Protein AF-A0A401Q9E3-F1 (afdb_monomer_lite)

Organism: Scyliorhinus torazame (NCBI:txid75743)

Radius of gyration: 20.18 Å; chains: 1; bounding box: 31×27×61 Å

InterPro domains:
  IPR001128 Cytochrome P450 [PF00067] (7-77)
  IPR002401 Cytochrome P450, E-class, group I [PR00463] (12-29)
  IPR002401 Cytochrome P450, E-class, group I [PR00463] (32-58)
  IPR036396 Cytochrome P450 superfamily [G3DSA:1.10.630.10] (1-77)
  IPR036396 Cytochrome P450 superfamily [SSF48264] (5-77)
  IPR039983 Cholesterol 24-hydroxylase [PTHR24293] (2-77)

pLDDT: mean 90.14, std 12.82, range [40.5, 97.81]

Foldseek 3Di:
DDDPPDPPDPVVVVVVVVVCCVVCPVVVVVVVVVVVVVCVVPVVLVVVQVVQCCVLPNPPPDADPVSVVSSPSVVVD

Structure (mmCIF, N/CA/C/O backbone):
data_AF-A0A401Q9E3-F1
#
_entry.id   AF-A0A401Q9E3-F1
#
loop_
_atom_site.group_PDB
_atom_site.id
_atom_site.type_symbol
_atom_site.label_atom_id
_atom_site.label_alt_id
_atom_site.label_comp_id
_atom_site.label_asym_id
_atom_site.label_entity_id
_atom_site.label_seq_id
_atom_site.pdbx_PDB_ins_code
_atom_site.Cartn_x
_atom_site.Cartn_y
_atom_site.Cartn_z
_atom_site.occupancy
_atom_site.B_iso_or_equiv
_atom_site.auth_seq_id
_atom_site.auth_comp_id
_atom_site.auth_asym_id
_atom_site.auth_atom_id
_atom_site.pdbx_PDB_model_num
ATOM 1 N N . MET A 1 1 ? -0.247 -15.289 -46.474 1.00 40.50 1 MET A N 1
ATOM 2 C CA . MET A 1 1 ? -0.286 -14.096 -45.610 1.00 40.50 1 MET A CA 1
ATOM 3 C C . MET A 1 1 ? 0.674 -14.410 -44.481 1.00 40.50 1 MET A C 1
ATOM 5 O O . MET A 1 1 ? 0.309 -15.163 -43.596 1.00 40.50 1 MET A O 1
ATOM 9 N N . ALA A 1 2 ? 1.950 -14.061 -44.659 1.00 43.12 2 ALA A N 1
ATOM 10 C CA . ALA A 1 2 ? 2.979 -14.350 -43.667 1.00 43.12 2 ALA A CA 1
ATOM 11 C C . ALA A 1 2 ? 2.843 -13.310 -42.556 1.00 43.12 2 ALA A C 1
ATOM 13 O O . ALA A 1 2 ? 2.824 -12.112 -42.844 1.00 43.12 2 ALA A O 1
ATOM 14 N N . GLU A 1 3 ? 2.672 -13.779 -41.328 1.00 52.50 3 GLU A N 1
ATOM 15 C CA . GLU A 1 3 ? 2.740 -12.957 -40.128 1.00 52.50 3 GLU A CA 1
ATOM 16 C C . GLU A 1 3 ? 4.138 -12.329 -40.084 1.00 52.50 3 GLU A C 1
ATOM 18 O O . GLU A 1 3 ? 5.146 -13.027 -39.996 1.00 52.50 3 GLU A O 1
ATOM 23 N N . GLN A 1 4 ? 4.212 -11.006 -40.245 1.00 52.31 4 GLN A N 1
ATOM 24 C CA . GLN A 1 4 ? 5.399 -10.257 -39.856 1.00 52.31 4 GLN A CA 1
ATOM 25 C C . GLN A 1 4 ? 5.411 -10.247 -38.327 1.00 52.31 4 GLN A C 1
ATOM 27 O O . GLN A 1 4 ? 4.764 -9.403 -37.709 1.00 52.31 4 GLN A O 1
ATOM 32 N N . GLU A 1 5 ? 6.108 -11.203 -37.714 1.00 55.12 5 GLU A N 1
ATOM 33 C CA . GLU A 1 5 ? 6.625 -11.010 -36.361 1.00 55.12 5 GLU A CA 1
ATOM 34 C C . GLU A 1 5 ? 7.552 -9.794 -36.435 1.00 55.12 5 GLU A C 1
ATOM 36 O O . GLU A 1 5 ? 8.616 -9.844 -37.050 1.00 55.12 5 GLU A O 1
ATOM 41 N N . GLY A 1 6 ? 7.075 -8.651 -35.936 1.00 59.25 6 GLY A N 1
ATOM 42 C CA . GLY A 1 6 ? 7.843 -7.414 -35.940 1.00 59.25 6 GLY A CA 1
ATOM 43 C C . GLY A 1 6 ? 9.158 -7.638 -35.206 1.00 59.25 6 GLY A C 1
ATOM 44 O O . GLY A 1 6 ? 9.158 -8.083 -34.062 1.00 59.25 6 GLY A O 1
ATOM 45 N N . GLU A 1 7 ? 10.272 -7.353 -35.873 1.00 63.38 7 GLU A N 1
ATOM 46 C CA . GLU A 1 7 ? 11.602 -7.366 -35.273 1.00 63.38 7 GLU A CA 1
ATOM 47 C C . GLU A 1 7 ? 11.609 -6.361 -34.110 1.00 63.38 7 GLU A C 1
ATOM 49 O O . GLU A 1 7 ? 11.638 -5.147 -34.314 1.00 63.38 7 GLU A O 1
ATOM 54 N N . TYR A 1 8 ? 11.471 -6.859 -32.878 1.00 68.88 8 TYR A N 1
ATOM 55 C CA . TYR A 1 8 ? 11.564 -6.030 -31.683 1.00 68.88 8 TYR A CA 1
ATOM 56 C C . TYR A 1 8 ? 13.011 -5.561 -31.554 1.00 68.88 8 TYR A C 1
ATOM 58 O O . TYR A 1 8 ? 13.906 -6.353 -31.261 1.00 68.88 8 TYR A O 1
ATOM 66 N N . ASP A 1 9 ? 13.244 -4.271 -31.786 1.00 85.00 9 ASP A N 1
ATOM 67 C CA . ASP A 1 9 ? 14.548 -3.661 -31.560 1.00 85.00 9 ASP A CA 1
ATOM 68 C C . ASP A 1 9 ? 14.898 -3.764 -30.067 1.00 85.00 9 ASP A C 1
ATOM 70 O O . ASP A 1 9 ? 14.281 -3.121 -29.212 1.00 85.00 9 ASP A O 1
ATOM 74 N N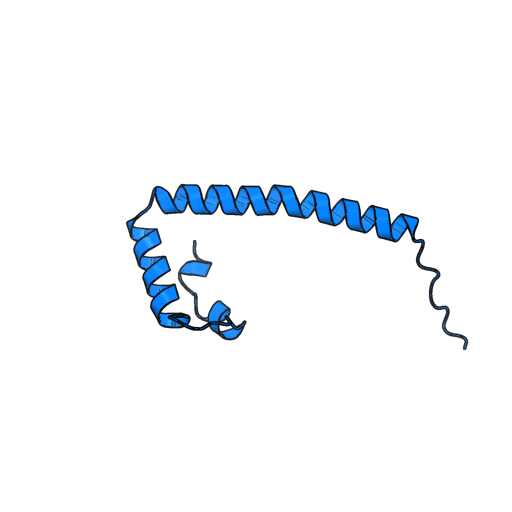 . ASN A 1 10 ? 15.895 -4.595 -29.751 1.00 86.88 10 ASN A N 1
ATOM 75 C CA . ASN A 1 10 ? 16.401 -4.781 -28.392 1.00 86.88 10 ASN A CA 1
ATOM 76 C C . ASN A 1 10 ? 16.816 -3.448 -27.745 1.00 86.88 10 ASN A C 1
ATOM 78 O O . ASN A 1 10 ? 16.689 -3.305 -26.529 1.00 86.88 10 ASN A O 1
ATOM 82 N N . GLY A 1 11 ? 17.285 -2.478 -28.540 1.00 89.12 11 GLY A N 1
ATOM 83 C CA . GLY A 1 11 ? 17.601 -1.131 -28.070 1.00 89.12 11 GLY A CA 1
ATOM 84 C C . GLY A 1 11 ? 16.352 -0.399 -27.589 1.00 89.12 11 GLY A C 1
ATOM 85 O O . GLY A 1 11 ? 16.299 0.048 -26.447 1.00 89.12 11 GLY A O 1
ATOM 86 N N . LEU A 1 12 ? 15.297 -0.386 -28.406 1.00 91.19 12 LEU A N 1
ATOM 87 C CA . LEU A 1 12 ? 14.008 0.204 -28.037 1.00 91.19 12 LEU A CA 1
ATOM 88 C C . LEU A 1 12 ? 13.373 -0.488 -26.819 1.00 91.19 12 LEU A C 1
ATOM 90 O O . LEU A 1 12 ? 12.756 0.165 -25.975 1.00 91.19 12 LEU A O 1
ATOM 94 N N . MET A 1 13 ? 13.508 -1.812 -26.705 1.00 92.12 13 MET A N 1
ATOM 95 C CA . MET A 1 13 ? 13.013 -2.555 -25.544 1.00 92.12 13 MET A CA 1
ATOM 96 C C . MET A 1 13 ? 13.763 -2.163 -24.263 1.00 92.12 13 MET A C 1
ATOM 98 O O . MET A 1 13 ? 13.133 -1.968 -23.221 1.00 92.12 13 MET A O 1
ATOM 102 N N . LEU A 1 14 ? 15.087 -1.996 -24.346 1.00 93.69 14 LEU A N 1
ATOM 103 C CA . LEU A 1 14 ? 15.919 -1.555 -23.229 1.00 93.69 14 LEU A CA 1
ATOM 104 C C . LEU A 1 14 ? 15.614 -0.106 -22.822 1.00 93.69 14 LEU A C 1
ATOM 106 O O . LEU A 1 14 ? 15.447 0.165 -21.634 1.00 93.69 14 LEU A O 1
ATOM 110 N N . ASP A 1 15 ? 15.476 0.803 -23.786 1.00 94.25 15 ASP A N 1
ATOM 111 C CA . ASP A 1 15 ? 15.167 2.215 -23.530 1.00 94.25 15 ASP A CA 1
ATOM 112 C C . ASP A 1 15 ? 13.806 2.383 -22.843 1.00 94.25 15 ASP A C 1
ATOM 114 O O . ASP A 1 15 ? 13.669 3.130 -21.867 1.00 94.25 15 ASP A O 1
ATOM 118 N N . ASN A 1 16 ? 12.798 1.633 -23.297 1.00 93.25 16 ASN A N 1
ATOM 119 C CA . ASN A 1 16 ? 11.484 1.615 -22.659 1.00 93.25 16 ASN A CA 1
ATOM 120 C C . ASN A 1 16 ? 11.555 1.031 -21.245 1.00 93.25 16 ASN A C 1
ATOM 122 O O . ASN A 1 16 ? 10.984 1.607 -20.319 1.00 93.25 16 ASN A O 1
ATOM 126 N N . PHE A 1 17 ? 12.283 -0.073 -21.048 1.00 93.38 17 PHE A N 1
ATOM 127 C CA . PHE A 1 17 ? 12.478 -0.658 -19.721 1.00 93.38 17 PHE A CA 1
ATOM 128 C C . PHE A 1 17 ? 13.095 0.349 -18.744 1.00 93.38 17 PHE A C 1
ATOM 130 O O . PHE A 1 17 ? 12.559 0.546 -17.655 1.00 93.38 17 PHE A O 1
ATOM 137 N N . ILE A 1 18 ? 14.178 1.023 -19.143 1.00 94.06 18 ILE A N 1
ATOM 138 C CA . ILE A 1 18 ? 14.848 2.035 -18.316 1.00 94.06 18 ILE A CA 1
ATOM 139 C C . ILE A 1 18 ? 13.884 3.178 -17.993 1.00 94.06 18 ILE A C 1
ATOM 141 O O . ILE A 1 18 ? 13.786 3.591 -16.837 1.00 94.06 18 ILE A O 1
ATOM 145 N N . THR A 1 19 ? 13.134 3.647 -18.992 1.00 93.56 19 THR A N 1
ATOM 146 C CA . THR A 1 19 ? 12.146 4.719 -18.823 1.00 93.56 19 THR A CA 1
ATOM 147 C C . THR A 1 19 ? 11.098 4.355 -17.773 1.00 93.56 19 THR A C 1
ATOM 149 O O . THR A 1 19 ? 10.895 5.111 -16.822 1.00 93.56 19 THR A O 1
ATOM 152 N N . PHE A 1 20 ? 10.459 3.188 -17.896 1.00 92.62 20 PHE A N 1
ATOM 153 C CA . PHE A 1 20 ? 9.437 2.750 -16.942 1.00 92.62 20 PHE A CA 1
ATOM 154 C C . PHE A 1 20 ? 10.013 2.470 -15.556 1.00 92.62 20 PHE A C 1
ATOM 156 O O . PHE A 1 20 ? 9.390 2.820 -14.553 1.00 92.62 20 PHE A O 1
ATOM 163 N N . PHE A 1 21 ? 11.202 1.868 -15.493 1.00 92.12 21 PHE A N 1
ATOM 164 C CA . PHE A 1 21 ? 11.855 1.542 -14.234 1.00 92.12 21 PHE A CA 1
ATOM 165 C C . PHE A 1 21 ? 12.164 2.807 -13.431 1.00 92.12 21 PHE A C 1
ATOM 167 O O . PHE A 1 21 ? 11.733 2.926 -12.286 1.00 92.12 21 PHE A O 1
ATOM 174 N N . ILE A 1 22 ? 12.835 3.784 -14.046 1.00 90.00 22 ILE A N 1
ATOM 175 C CA . ILE A 1 22 ? 13.196 5.035 -13.371 1.00 90.00 22 ILE A CA 1
ATOM 176 C C . ILE A 1 22 ? 11.938 5.828 -13.001 1.00 90.00 22 ILE A C 1
ATOM 178 O O . ILE A 1 22 ? 11.810 6.271 -11.859 1.00 90.00 22 ILE A O 1
ATOM 182 N N . ALA A 1 23 ? 10.981 5.962 -13.927 1.00 90.31 23 ALA A N 1
ATOM 183 C CA . ALA A 1 23 ? 9.753 6.714 -13.677 1.00 90.31 23 ALA A CA 1
ATOM 184 C C . ALA A 1 23 ? 8.927 6.129 -12.517 1.00 90.31 23 ALA A C 1
ATOM 186 O O . ALA A 1 23 ? 8.372 6.880 -11.710 1.00 90.31 23 ALA A O 1
ATOM 187 N N . GLY A 1 24 ? 8.844 4.799 -12.419 1.00 89.12 24 GLY A N 1
ATOM 188 C CA . GLY A 1 24 ? 8.061 4.119 -11.389 1.00 89.12 24 GLY A CA 1
ATOM 189 C C . GLY A 1 24 ? 8.749 4.057 -10.026 1.00 89.12 24 GLY A C 1
ATOM 190 O O . GLY A 1 24 ? 8.068 4.123 -8.999 1.00 89.12 24 GLY A O 1
ATOM 191 N N . GLN A 1 25 ? 10.081 3.936 -9.992 1.00 90.62 25 GLN A N 1
ATOM 192 C CA . GLN A 1 25 ? 10.797 3.663 -8.747 1.00 90.62 25 GLN A CA 1
ATOM 193 C C . GLN A 1 25 ? 10.744 4.852 -7.779 1.00 90.62 25 GLN A C 1
ATOM 195 O O . GLN A 1 25 ? 10.331 4.690 -6.631 1.00 90.62 25 GLN A O 1
ATOM 200 N N . GLU A 1 26 ? 11.140 6.046 -8.226 1.00 90.25 26 GLU A N 1
ATOM 201 C CA . GLU A 1 26 ? 11.228 7.216 -7.340 1.00 90.25 26 GLU A CA 1
ATOM 202 C C . GLU A 1 26 ? 9.846 7.719 -6.910 1.00 90.25 26 GLU A C 1
ATOM 204 O O . GLU A 1 26 ? 9.647 8.089 -5.752 1.00 90.25 26 GLU A O 1
ATOM 209 N N . THR A 1 27 ? 8.866 7.693 -7.815 1.00 92.12 27 THR A N 1
ATOM 210 C CA . THR A 1 27 ? 7.504 8.172 -7.539 1.00 92.12 27 THR A CA 1
ATOM 211 C C . THR A 1 27 ? 6.785 7.281 -6.528 1.00 92.12 27 THR A C 1
ATOM 213 O O . THR A 1 27 ? 6.255 7.785 -5.537 1.00 92.12 27 THR A O 1
ATOM 216 N N . THR A 1 28 ? 6.829 5.959 -6.719 1.00 93.94 28 THR A N 1
ATOM 217 C CA . THR A 1 28 ? 6.176 4.995 -5.821 1.00 93.94 28 THR A CA 1
ATOM 218 C C . THR A 1 28 ? 6.857 4.953 -4.455 1.00 93.94 28 THR A C 1
ATOM 220 O O . THR A 1 28 ? 6.176 4.963 -3.430 1.00 93.94 28 THR A O 1
ATOM 223 N N . ALA A 1 29 ? 8.196 4.954 -4.414 1.00 93.69 29 ALA A N 1
ATOM 224 C CA . ALA A 1 29 ? 8.937 4.939 -3.154 1.00 93.69 29 ALA A CA 1
ATOM 225 C C . ALA A 1 29 ? 8.655 6.192 -2.315 1.00 93.69 29 ALA A C 1
ATOM 227 O O . ALA A 1 29 ? 8.379 6.082 -1.119 1.00 93.69 29 ALA A O 1
ATOM 228 N N . ASN A 1 30 ? 8.661 7.372 -2.943 1.00 95.06 30 ASN A N 1
ATOM 229 C CA . ASN A 1 30 ? 8.332 8.615 -2.254 1.00 95.06 30 ASN A CA 1
ATOM 230 C C . ASN A 1 30 ? 6.880 8.618 -1.766 1.00 95.06 30 ASN A C 1
ATOM 232 O O . ASN A 1 30 ? 6.639 8.972 -0.615 1.00 95.06 30 ASN A O 1
ATOM 236 N N . LEU A 1 31 ? 5.923 8.180 -2.591 1.00 95.50 31 LEU A N 1
ATOM 237 C CA . LEU A 1 31 ? 4.515 8.095 -2.193 1.00 95.50 31 LEU A CA 1
ATOM 238 C C . LEU A 1 31 ? 4.326 7.206 -0.956 1.00 95.50 31 LEU A C 1
ATOM 240 O O . LEU A 1 31 ? 3.699 7.637 0.010 1.00 95.50 31 LEU A O 1
ATOM 244 N N . ILE A 1 32 ? 4.929 6.012 -0.937 1.00 95.81 32 ILE A N 1
ATOM 245 C CA . ILE A 1 32 ? 4.869 5.105 0.220 1.00 95.81 32 ILE A CA 1
ATOM 246 C C . ILE A 1 32 ? 5.525 5.744 1.451 1.00 95.81 32 ILE A C 1
ATOM 248 O O . ILE A 1 32 ? 4.978 5.660 2.551 1.00 95.81 32 ILE A O 1
ATOM 252 N N . ALA A 1 33 ? 6.670 6.413 1.288 1.00 96.81 33 ALA A N 1
ATOM 253 C CA . ALA A 1 33 ? 7.351 7.080 2.395 1.00 96.81 33 ALA A CA 1
ATOM 254 C C . ALA A 1 33 ? 6.489 8.191 3.019 1.00 96.81 33 ALA A C 1
ATOM 256 O O . ALA A 1 33 ? 6.364 8.254 4.244 1.00 96.81 33 ALA A O 1
ATOM 257 N N . PHE A 1 34 ? 5.855 9.031 2.195 1.00 96.00 34 PHE A N 1
ATOM 258 C CA . PHE A 1 34 ? 4.928 10.062 2.665 1.00 96.00 34 PHE A CA 1
ATOM 259 C C . PHE A 1 34 ? 3.689 9.460 3.332 1.00 96.00 34 PHE A C 1
ATOM 261 O O . PHE A 1 34 ? 3.312 9.920 4.408 1.00 96.00 34 PHE A O 1
ATOM 268 N N . ALA A 1 35 ? 3.101 8.411 2.749 1.00 95.62 35 ALA A N 1
ATOM 269 C CA . ALA A 1 35 ? 1.946 7.727 3.325 1.00 95.62 35 ALA A CA 1
ATOM 270 C C . ALA A 1 35 ? 2.264 7.176 4.723 1.00 95.62 35 ALA A C 1
ATOM 272 O O . ALA A 1 35 ? 1.558 7.474 5.684 1.00 95.62 35 ALA A O 1
ATOM 273 N N . ILE A 1 36 ? 3.377 6.450 4.876 1.00 95.69 36 ILE A N 1
ATOM 274 C CA . ILE A 1 36 ? 3.808 5.923 6.180 1.00 95.69 36 ILE A CA 1
ATOM 275 C C . ILE A 1 36 ? 4.076 7.067 7.162 1.00 95.69 36 ILE A C 1
ATOM 277 O O . ILE A 1 36 ? 3.629 7.009 8.307 1.00 95.69 36 ILE A O 1
ATOM 281 N N . MET A 1 37 ? 4.770 8.124 6.731 1.00 97.44 37 MET A N 1
ATOM 282 C CA . MET A 1 37 ? 5.037 9.283 7.582 1.00 97.44 37 MET A CA 1
ATOM 283 C C . MET A 1 37 ? 3.735 9.908 8.109 1.00 97.44 37 MET A C 1
ATOM 285 O O . MET A 1 37 ? 3.627 10.156 9.310 1.00 97.44 37 MET A O 1
ATOM 289 N N . GLU A 1 38 ? 2.734 10.130 7.258 1.00 96.56 38 GLU A N 1
ATOM 290 C CA . GLU A 1 38 ? 1.456 10.715 7.676 1.00 96.56 38 GLU A CA 1
ATOM 291 C C . GLU A 1 38 ? 0.641 9.777 8.574 1.00 96.56 38 GLU A C 1
ATOM 293 O O . GLU A 1 38 ? 0.092 10.224 9.583 1.00 96.56 38 GLU A O 1
ATOM 298 N N . LEU A 1 39 ? 0.652 8.469 8.304 1.00 96.31 39 LEU A N 1
ATOM 299 C CA . LEU A 1 39 ? 0.022 7.473 9.175 1.00 96.31 39 LEU A CA 1
ATOM 300 C C . LEU A 1 39 ? 0.637 7.462 10.581 1.00 96.31 39 LEU A C 1
ATOM 302 O O . LEU A 1 39 ? -0.089 7.424 11.579 1.00 96.31 39 LEU A O 1
ATOM 306 N N . THR A 1 40 ? 1.966 7.577 10.700 1.00 95.50 40 THR A N 1
ATOM 307 C CA . THR A 1 40 ? 2.618 7.647 12.024 1.00 95.50 40 THR A CA 1
ATOM 308 C C . THR A 1 40 ? 2.243 8.896 12.823 1.00 95.50 40 THR A C 1
ATOM 310 O O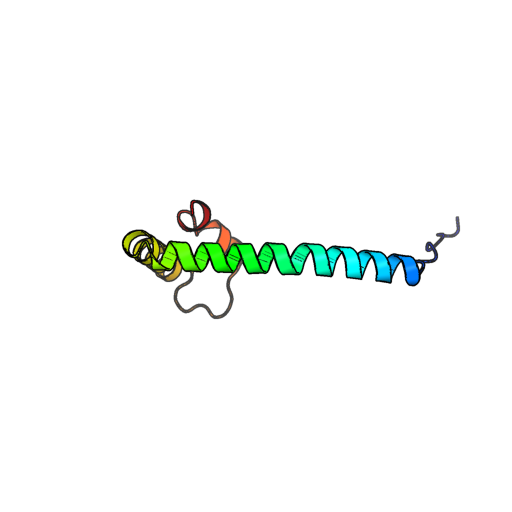 . THR A 1 40 ? 2.314 8.879 14.051 1.00 95.50 40 THR A O 1
ATOM 313 N N . ARG A 1 41 ? 1.808 9.969 12.153 1.00 97.50 41 ARG A N 1
ATOM 314 C CA . ARG A 1 41 ? 1.338 11.208 12.792 1.00 97.50 41 ARG A CA 1
ATOM 315 C C . ARG A 1 41 ? -0.143 11.162 13.173 1.00 97.50 41 ARG A C 1
ATOM 317 O O . ARG A 1 41 ? -0.581 11.995 13.963 1.00 97.50 41 ARG A O 1
ATOM 324 N N . GLN A 1 42 ? -0.902 10.203 12.643 1.00 97.25 42 GLN A N 1
ATOM 325 C CA . GLN A 1 42 ? -2.357 10.099 12.788 1.00 97.25 42 GLN A CA 1
ATOM 326 C C . GLN A 1 42 ? -2.751 8.736 13.392 1.00 97.25 42 GLN A C 1
ATOM 328 O O . GLN A 1 42 ? -3.337 7.891 12.710 1.00 97.25 42 GLN A O 1
ATOM 333 N N . PRO A 1 43 ? -2.449 8.491 14.684 1.00 96.38 43 PRO A N 1
ATOM 334 C CA . PRO A 1 43 ? -2.617 7.176 15.307 1.00 96.38 43 PRO A CA 1
ATOM 335 C C . PRO A 1 43 ? -4.067 6.674 15.306 1.00 96.38 43 PRO A C 1
ATOM 337 O O . PRO A 1 43 ? -4.290 5.473 15.194 1.00 96.38 43 PRO A O 1
ATOM 340 N N . GLU A 1 44 ? -5.058 7.567 15.379 1.00 97.25 44 GLU A N 1
ATOM 341 C CA . GLU A 1 44 ? -6.475 7.182 15.315 1.00 97.25 44 GLU A CA 1
ATOM 342 C C . GLU A 1 44 ? -6.881 6.636 13.939 1.00 97.25 44 GLU A C 1
ATOM 344 O O . GLU A 1 44 ? -7.664 5.690 13.859 1.00 97.25 44 GLU A O 1
ATOM 349 N N . ILE A 1 45 ? -6.343 7.211 12.858 1.00 96.94 45 ILE A N 1
ATOM 350 C CA . ILE A 1 45 ? -6.582 6.733 11.489 1.00 96.94 45 ILE A CA 1
ATOM 351 C C . ILE A 1 45 ? -5.867 5.401 11.289 1.00 96.94 45 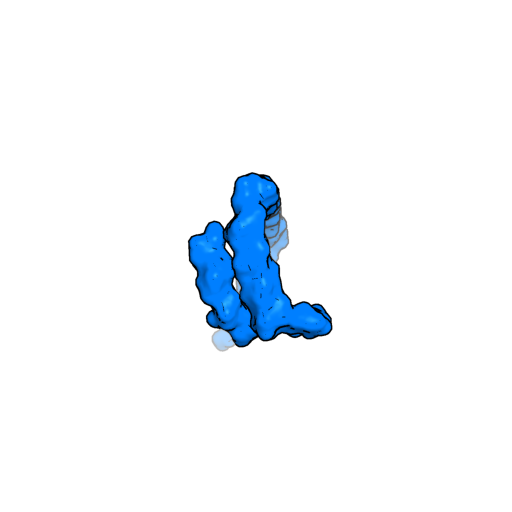ILE A C 1
ATOM 353 O O . ILE A 1 45 ? -6.475 4.439 10.827 1.00 96.94 45 ILE A O 1
ATOM 357 N N . THR A 1 46 ? -4.607 5.317 11.716 1.00 97.25 46 THR A N 1
ATOM 358 C CA . THR A 1 46 ? -3.810 4.089 11.632 1.00 97.25 46 THR A CA 1
ATOM 359 C C . THR A 1 46 ? -4.455 2.932 12.394 1.00 97.25 46 THR A C 1
ATOM 361 O O . THR A 1 46 ? -4.500 1.820 11.876 1.00 97.25 46 THR A O 1
ATOM 364 N N . ALA A 1 47 ? -5.024 3.181 13.577 1.00 97.56 47 ALA A N 1
ATOM 365 C CA . ALA A 1 47 ? -5.744 2.160 14.336 1.00 97.56 47 ALA A CA 1
ATOM 366 C C . ALA A 1 47 ? -6.998 1.657 13.600 1.00 97.56 47 ALA A C 1
ATOM 368 O O . ALA A 1 47 ? -7.257 0.456 13.580 1.00 97.56 47 ALA A O 1
ATOM 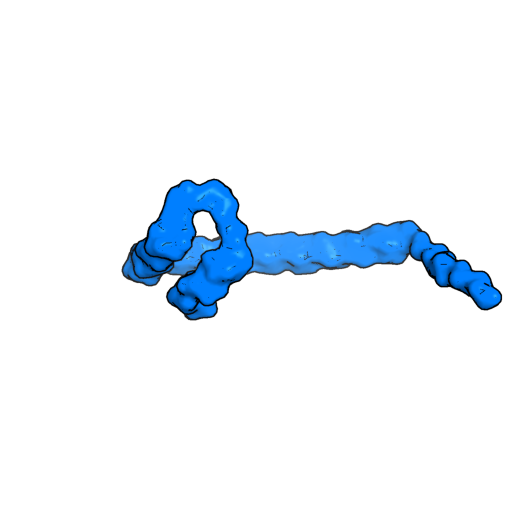369 N N . LYS A 1 48 ? -7.765 2.554 12.964 1.00 97.62 48 LYS A N 1
ATOM 370 C CA . LYS A 1 48 ? -8.942 2.174 12.162 1.00 97.62 48 LYS A CA 1
ATOM 371 C C . LYS A 1 48 ? -8.561 1.383 10.910 1.00 97.62 48 LYS A C 1
ATOM 373 O O . LYS A 1 48 ? -9.209 0.388 10.610 1.00 97.62 48 LYS A O 1
ATOM 378 N N . LEU A 1 49 ? -7.500 1.798 10.219 1.00 96.50 49 LEU A N 1
ATOM 379 C CA . LEU A 1 49 ? -6.935 1.080 9.074 1.00 96.50 49 LEU A CA 1
ATOM 380 C C . LEU A 1 49 ? -6.495 -0.334 9.448 1.00 96.50 49 LEU A C 1
ATOM 382 O O . LEU A 1 49 ? -6.861 -1.290 8.774 1.00 96.50 49 LEU A O 1
ATOM 386 N N . GLN A 1 50 ? -5.728 -0.470 10.532 1.00 96.25 50 GLN A N 1
ATOM 387 C CA . GLN A 1 50 ? -5.269 -1.774 11.009 1.00 96.25 50 GLN A CA 1
ATOM 388 C C . GLN A 1 50 ? -6.445 -2.671 11.388 1.00 96.25 50 GLN A C 1
ATOM 390 O O . GLN A 1 50 ? -6.465 -3.822 10.976 1.00 96.25 50 GLN A O 1
ATOM 395 N N . ALA A 1 51 ? -7.459 -2.133 12.072 1.00 97.81 51 ALA A N 1
ATOM 396 C CA . ALA A 1 51 ? -8.663 -2.890 12.401 1.00 97.81 51 ALA A CA 1
ATOM 397 C C . ALA A 1 51 ? -9.402 -3.400 11.150 1.00 97.81 51 ALA A C 1
ATOM 399 O O . ALA A 1 51 ? -9.828 -4.552 11.132 1.00 97.81 51 ALA A O 1
ATOM 400 N N . GLU A 1 52 ? -9.520 -2.584 10.094 1.00 97.81 52 GLU A N 1
ATOM 401 C CA . GLU A 1 52 ? -10.112 -3.029 8.824 1.00 97.81 52 GLU A CA 1
ATOM 402 C C . GLU A 1 52 ? -9.279 -4.141 8.170 1.00 97.81 52 GLU A C 1
ATOM 404 O O . GLU A 1 52 ? -9.824 -5.154 7.728 1.00 97.81 52 GLU A O 1
ATOM 409 N N . VAL A 1 53 ? -7.953 -3.984 8.125 1.00 96.50 53 VAL A N 1
ATOM 410 C CA . VAL A 1 53 ? -7.054 -5.003 7.563 1.00 96.50 53 VAL A CA 1
ATOM 411 C C . VAL A 1 53 ? -7.141 -6.306 8.361 1.00 96.50 53 VAL A C 1
ATOM 413 O O . VAL A 1 53 ? -7.237 -7.381 7.767 1.00 96.50 53 VAL A O 1
ATOM 416 N N . ASP A 1 54 ? -7.177 -6.228 9.689 1.00 97.00 54 ASP A N 1
ATOM 417 C CA . ASP A 1 54 ? -7.324 -7.386 10.571 1.00 97.00 54 ASP A CA 1
ATOM 418 C C . ASP A 1 54 ? -8.679 -8.090 10.374 1.00 97.00 54 ASP A C 1
ATOM 420 O O . ASP A 1 54 ? -8.748 -9.319 10.425 1.00 97.00 54 ASP A O 1
ATOM 424 N N . GLU A 1 55 ? -9.753 -7.341 10.102 1.00 97.06 55 GLU A N 1
ATOM 425 C CA . GLU A 1 55 ? -11.087 -7.887 9.829 1.00 97.06 55 GLU A CA 1
ATOM 426 C C . GLU A 1 55 ? -11.179 -8.562 8.448 1.00 97.06 55 GLU A C 1
ATOM 428 O O . GLU A 1 55 ? -11.751 -9.648 8.310 1.00 97.06 55 GLU A O 1
ATOM 433 N N . VAL A 1 56 ? -10.635 -7.926 7.407 1.00 96.25 56 VAL A N 1
ATOM 434 C CA . VAL A 1 56 ? -10.769 -8.388 6.016 1.00 96.25 56 VAL A CA 1
ATOM 435 C C . VAL A 1 56 ? -9.738 -9.463 5.672 1.00 96.25 56 VAL A C 1
ATOM 437 O O . VAL A 1 56 ? -10.079 -10.491 5.075 1.00 96.25 56 VAL A O 1
ATOM 440 N N . VAL A 1 57 ? -8.478 -9.223 6.035 1.00 96.00 57 VAL A N 1
ATOM 441 C CA . VAL A 1 57 ? -7.331 -10.071 5.686 1.00 96.00 57 VAL A CA 1
ATOM 442 C C . VAL A 1 57 ? -6.971 -10.998 6.843 1.00 96.00 57 VAL A C 1
ATOM 444 O O . VAL A 1 57 ? -6.748 -12.194 6.628 1.00 96.00 57 VAL A O 1
ATOM 447 N N . GLY A 1 58 ? -6.935 -10.473 8.068 1.00 93.94 58 GLY A N 1
ATOM 448 C CA . GLY A 1 58 ? -6.554 -11.219 9.264 1.00 93.94 58 GLY A CA 1
ATOM 449 C C . GLY A 1 58 ? -5.190 -11.899 9.114 1.00 93.94 58 GLY A C 1
ATOM 450 O O . GLY A 1 58 ? -4.197 -11.270 8.768 1.00 93.94 58 GLY A O 1
ATOM 451 N N . MET A 1 59 ? -5.141 -13.212 9.352 1.00 93.50 59 MET A N 1
ATOM 452 C CA . MET A 1 59 ? -3.898 -14.006 9.329 1.00 93.50 59 MET A CA 1
ATOM 453 C C . MET A 1 59 ? -3.670 -14.748 8.001 1.00 93.50 59 MET A C 1
ATOM 455 O O . MET A 1 59 ? -2.921 -15.729 7.955 1.00 93.50 59 MET A O 1
ATOM 459 N N . LYS A 1 60 ? -4.353 -14.345 6.921 1.00 92.81 60 LYS A N 1
ATOM 460 C CA . LYS A 1 60 ? -4.172 -14.962 5.601 1.00 92.81 60 LYS A CA 1
ATOM 461 C C . LYS A 1 60 ? -2.732 -14.782 5.122 1.00 92.81 60 LYS A C 1
ATOM 463 O O . LYS A 1 60 ? -2.147 -13.713 5.250 1.00 92.81 60 LYS A O 1
ATOM 468 N N . ARG A 1 61 ? -2.178 -15.839 4.523 1.00 91.00 61 ARG A N 1
ATOM 469 C CA . ARG A 1 61 ? -0.850 -15.791 3.898 1.00 91.00 61 ARG A CA 1
ATOM 470 C C . ARG A 1 61 ? -0.862 -15.010 2.585 1.00 91.00 61 ARG A C 1
ATOM 472 O O . ARG A 1 61 ? 0.077 -14.271 2.318 1.00 91.00 61 ARG A O 1
ATOM 479 N N . ASP A 1 62 ? -1.914 -15.195 1.795 1.00 95.06 62 ASP A N 1
ATOM 480 C CA . ASP A 1 62 ? -2.048 -14.620 0.462 1.00 95.06 62 ASP A CA 1
ATOM 481 C C . ASP A 1 62 ? -3.273 -13.704 0.425 1.00 95.06 62 ASP A C 1
ATOM 483 O O . ASP A 1 62 ? -4.372 -14.098 0.826 1.00 95.06 62 ASP A O 1
ATOM 487 N N . VAL A 1 63 ? -3.070 -12.477 -0.053 1.00 94.81 63 VAL A N 1
ATOM 488 C CA . VAL A 1 63 ? -4.123 -11.469 -0.219 1.00 94.81 63 VAL A CA 1
ATOM 489 C C . VAL A 1 63 ? -4.645 -11.543 -1.646 1.00 94.81 63 VAL A C 1
ATOM 491 O O . VAL A 1 63 ? -3.870 -11.492 -2.602 1.00 94.81 63 VAL A O 1
ATOM 494 N N . THR A 1 64 ? -5.961 -11.669 -1.801 1.00 95.38 64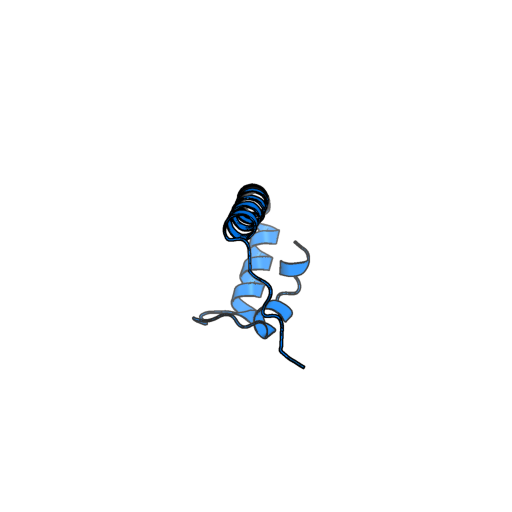 THR A N 1
ATOM 495 C CA . THR A 1 64 ? -6.606 -11.744 -3.117 1.00 95.38 64 THR A CA 1
ATOM 496 C C . THR A 1 64 ? -7.104 -10.375 -3.582 1.00 95.38 64 THR A C 1
ATOM 498 O O . THR A 1 64 ? -7.273 -9.452 -2.788 1.00 95.38 64 THR A O 1
ATOM 501 N N . ALA A 1 65 ? -7.401 -10.237 -4.877 1.00 94.88 65 ALA A N 1
ATOM 502 C CA . ALA A 1 65 ? -8.019 -9.019 -5.407 1.00 94.88 65 ALA A CA 1
ATOM 503 C C . ALA A 1 65 ? -9.400 -8.733 -4.781 1.00 94.88 65 ALA A C 1
ATOM 505 O O . ALA A 1 65 ? -9.775 -7.573 -4.622 1.00 94.88 65 ALA A O 1
ATOM 506 N N . GLU A 1 66 ? -10.140 -9.778 -4.394 1.00 94.69 66 GLU A N 1
ATOM 507 C CA . GLU A 1 66 ? -11.410 -9.631 -3.678 1.00 94.69 66 GLU A CA 1
ATOM 508 C C . GLU A 1 66 ? -11.198 -9.034 -2.281 1.00 94.69 66 GLU A C 1
ATOM 510 O O . GLU A 1 66 ? -11.952 -8.151 -1.876 1.00 94.69 66 GLU A O 1
ATOM 515 N N . ASP A 1 67 ? -10.143 -9.452 -1.573 1.00 94.75 67 ASP A N 1
ATOM 516 C CA . ASP A 1 67 ? -9.788 -8.877 -0.271 1.00 94.75 67 ASP A CA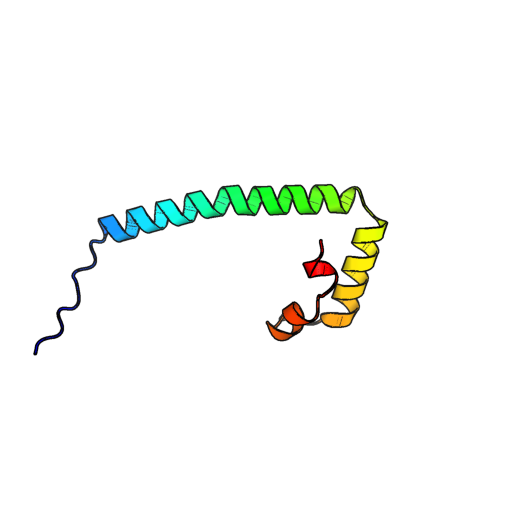 1
ATOM 517 C C . ASP A 1 67 ? -9.463 -7.383 -0.403 1.00 94.75 67 ASP A C 1
ATOM 519 O O . ASP A 1 67 ? -9.983 -6.578 0.365 1.00 94.75 67 ASP A O 1
ATOM 523 N N . ILE A 1 68 ? -8.690 -6.989 -1.424 1.00 94.31 68 ILE A N 1
ATOM 524 C CA . ILE A 1 68 ? -8.399 -5.571 -1.704 1.00 94.31 68 ILE A CA 1
ATOM 525 C C . ILE A 1 68 ? -9.687 -4.781 -1.962 1.00 94.31 68 ILE A C 1
ATOM 527 O O . ILE A 1 68 ? -9.858 -3.690 -1.424 1.00 94.31 68 ILE A O 1
ATOM 531 N N . GLY A 1 69 ? -10.631 -5.347 -2.720 1.00 95.38 69 GLY A N 1
ATOM 532 C CA . GLY A 1 69 ? -11.931 -4.721 -2.973 1.00 95.38 69 GLY A CA 1
ATOM 533 C C . GLY A 1 69 ? -12.784 -4.502 -1.715 1.00 95.38 69 GLY A C 1
ATOM 534 O O . GLY A 1 69 ? -13.725 -3.708 -1.744 1.00 95.38 69 GLY A O 1
ATOM 535 N N . ARG A 1 70 ? -12.470 -5.175 -0.603 1.00 96.31 70 ARG A N 1
ATOM 536 C CA . ARG A 1 70 ? -13.177 -5.050 0.681 1.00 96.31 70 ARG A CA 1
ATOM 537 C C . ARG A 1 70 ? -12.533 -4.052 1.651 1.00 96.31 70 ARG A C 1
ATOM 539 O O . ARG A 1 70 ? -13.188 -3.704 2.627 1.00 96.31 70 ARG A O 1
ATOM 546 N N . LEU A 1 71 ? -11.318 -3.569 1.384 1.00 96.50 71 LEU A N 1
ATOM 547 C CA . LEU A 1 71 ? -10.610 -2.572 2.202 1.00 96.50 71 LEU A CA 1
ATOM 548 C C . LEU A 1 71 ? -11.081 -1.145 1.858 1.00 96.50 71 LEU A C 1
ATOM 550 O O . LEU A 1 71 ? -10.394 -0.369 1.191 1.00 96.50 71 LEU A O 1
ATOM 554 N N . GLN A 1 72 ? -12.315 -0.823 2.241 1.00 95.88 72 GLN A N 1
ATOM 555 C CA . GLN A 1 72 ? -13.008 0.405 1.846 1.00 95.88 72 GLN A CA 1
ATOM 556 C C . GLN A 1 72 ? -12.442 1.652 2.529 1.00 95.88 72 GLN A C 1
ATOM 558 O O . GLN A 1 72 ? -12.372 2.707 1.901 1.00 95.88 72 GLN A O 1
ATOM 563 N N . TYR A 1 73 ? -12.053 1.544 3.799 1.00 96.19 73 TYR A N 1
ATOM 564 C CA . TYR A 1 73 ? -11.436 2.623 4.557 1.00 96.19 73 TYR A CA 1
ATOM 565 C C . TYR A 1 73 ? -10.001 2.862 4.089 1.00 96.19 73 TYR A C 1
ATOM 567 O O . TYR A 1 73 ? -9.628 4.010 3.869 1.00 96.19 73 TYR A O 1
ATOM 575 N N . LEU A 1 74 ? -9.232 1.799 3.832 1.00 94.50 74 LEU A N 1
ATOM 576 C CA . LEU A 1 74 ? -7.899 1.904 3.234 1.00 94.50 74 LEU A CA 1
ATOM 577 C C . LEU A 1 74 ? -7.915 2.616 1.882 1.00 94.50 74 LEU A C 1
ATOM 579 O O . LEU A 1 74 ? -7.027 3.411 1.617 1.00 94.50 74 LEU A O 1
ATOM 583 N N . ASN A 1 75 ? -8.939 2.406 1.056 1.00 93.38 75 ASN A N 1
ATOM 584 C CA . ASN A 1 75 ? -9.064 3.090 -0.233 1.00 93.38 75 ASN A CA 1
ATOM 585 C C . ASN A 1 75 ? -9.424 4.591 -0.123 1.00 93.38 75 ASN A C 1
ATOM 587 O O . ASN A 1 75 ? -9.448 5.293 -1.133 1.00 93.38 75 ASN A O 1
ATOM 591 N N . GLN A 1 76 ? -9.757 5.085 1.073 1.00 91.31 76 GLN A N 1
ATOM 592 C CA . GLN A 1 76 ? -10.074 6.499 1.324 1.00 91.31 76 GLN A CA 1
ATOM 593 C C . GLN A 1 76 ? -8.893 7.294 1.894 1.00 91.31 76 GLN A C 1
ATOM 595 O O . GLN A 1 76 ? -8.993 8.520 1.981 1.00 91.31 76 GLN A O 1
ATOM 600 N N . VAL A 1 77 ? -7.825 6.610 2.312 1.00 84.94 77 VAL A N 1
ATOM 601 C CA . VAL A 1 77 ? -6.612 7.201 2.897 1.00 84.94 77 VAL A CA 1
ATOM 602 C C . VAL A 1 77 ? -5.513 7.256 1.847 1.00 84.94 77 VAL A C 1
ATOM 604 O O . VAL A 1 77 ? -4.870 8.325 1.754 1.00 84.94 77 VAL A O 1
#

Sequence (77 aa):
MAEQEGEYDNGLMLDNFITFFIAGQETTANLIAFAIMELTRQPEITAKLQAEVDEVVGMKRDVTAEDIGRLQYLNQV

Secondary structure (DSSP, 8-state):
---------HHHHHHHHHHHHHHHHHHHHHHHHHHHHHHHH-HHHHHHHHHHHHHHTTT-SS--HHHHHH-TTGGG-